Protein AF-A0A1M5CHI1-F1 (afdb_monomer)

Nearest PDB structures (foldseek):
  5u0p-assembly1_V  TM=6.955E-01  e=3.829E+00  Schizosaccharomyces pombe
  7tcp-assembly1_E  TM=5.750E-01  e=5.891E+00  Xenopus laevis
  5vms-assembly1_A  TM=5.794E-01  e=6.265E+00  Xenopus laevis
  3lay-assembly1_J  TM=4.578E-01  e=3.601E+00  Salmonella enterica subsp. enterica serovar Typhimurium
  7n6g-assembly1_3I  TM=6.297E-01  e=8.014E+00  Chlamydomonas reinhardtii

Solvent-accessible surface area (backbone atoms only — not comparable to full-atom values): 4171 Å² total; per-residue (Å²): 136,58,76,68,61,62,52,57,75,72,52,90,72,87,73,48,76,64,71,49,42,67,60,45,46,59,53,38,52,47,53,39,49,49,54,71,70,53,91,70,79,53,70,68,57,48,52,49,35,53,53,48,40,57,50,40,52,52,51,38,56,50,41,55,56,48,61,74,72,106

Foldseek 3Di:
DDPVVVVVVVDPPDCDLCNVLVVLLVVLVVLLVCLVPDPDDDPVSVVVSVVSNVVSVVVNVVSVVVNVVD

InterPro domains:
  IPR005183 Domain of unknown function DUF305, CopM-like [PF03713] (17-66)
  IPR012347 Ferritin-like [G3DSA:1.20.1260.10] (2-69)

pLDDT: mean 89.95, std 14.77, range [53.0, 98.81]

Sequence (70 aa):
MTVLSFWATRAQAFIDDRQFVDPMIPHHSGAILMCREADIKDAELVRLCGEIIEAQRREIEQMEAIGKRL

Mean predicted aligned error: 7.03 Å

Structure (mmCIF, N/CA/C/O backbone):
data_AF-A0A1M5CHI1-F1
#
_entry.id   AF-A0A1M5CHI1-F1
#
loop_
_atom_site.group_PDB
_atom_site.id
_atom_site.type_symbol
_atom_site.label_atom_id
_atom_site.label_alt_id
_atom_site.label_comp_id
_atom_site.label_asym_id
_atom_site.label_entity_id
_atom_site.label_seq_id
_atom_site.pdbx_PDB_ins_code
_atom_site.Cartn_x
_atom_site.Cartn_y
_atom_site.Cartn_z
_atom_site.occupancy
_atom_site.B_iso_or_equiv
_atom_site.auth_seq_id
_atom_site.auth_comp_id
_atom_site.auth_asym_id
_atom_site.auth_atom_id
_atom_site.pdbx_PDB_model_num
ATOM 1 N N . MET A 1 1 ? 2.184 32.006 1.719 1.00 53.00 1 MET A N 1
ATOM 2 C CA . MET A 1 1 ? 2.046 30.867 2.652 1.00 53.00 1 MET A CA 1
ATOM 3 C C . MET A 1 1 ? 2.722 31.245 3.958 1.00 53.00 1 MET A C 1
ATOM 5 O O . MET A 1 1 ? 3.895 31.587 3.928 1.00 53.00 1 MET A O 1
ATOM 9 N N . THR A 1 2 ? 1.985 31.315 5.066 1.00 61.47 2 THR A N 1
ATOM 10 C CA . THR A 1 2 ? 2.517 31.760 6.367 1.00 61.47 2 THR A CA 1
ATOM 11 C C . THR A 1 2 ? 3.244 30.619 7.081 1.00 61.47 2 THR A C 1
ATOM 13 O O . THR A 1 2 ? 2.893 29.456 6.913 1.00 61.47 2 THR A O 1
ATOM 16 N N . VAL A 1 3 ? 4.240 30.947 7.908 1.00 64.12 3 VAL A N 1
ATOM 17 C CA . VAL A 1 3 ? 5.066 29.994 8.684 1.00 64.12 3 VAL A CA 1
ATOM 18 C C . VAL A 1 3 ? 4.222 29.018 9.527 1.00 64.12 3 VAL A C 1
ATOM 20 O O . VAL A 1 3 ? 4.582 27.854 9.671 1.00 64.12 3 VAL A O 1
ATOM 23 N N . LEU A 1 4 ? 3.045 29.451 9.990 1.00 61.19 4 LEU A N 1
ATOM 24 C CA . LEU A 1 4 ? 2.056 28.612 10.682 1.00 61.19 4 LEU A CA 1
ATOM 25 C C . LEU A 1 4 ? 1.546 27.445 9.820 1.00 61.19 4 LEU A C 1
ATOM 27 O O . LEU A 1 4 ? 1.339 26.346 10.326 1.00 61.19 4 LEU A O 1
ATOM 31 N N . SER A 1 5 ? 1.396 27.671 8.512 1.00 61.12 5 SER A N 1
ATOM 32 C CA . SER A 1 5 ? 0.936 26.653 7.558 1.00 61.12 5 SER A CA 1
ATOM 33 C C . SER A 1 5 ? 1.954 25.514 7.421 1.00 61.12 5 SER A C 1
ATOM 35 O O . SER A 1 5 ? 1.561 24.364 7.289 1.00 61.12 5 SER A O 1
ATOM 37 N N . PHE A 1 6 ? 3.254 25.824 7.510 1.00 59.88 6 PHE A N 1
ATOM 38 C CA . PHE A 1 6 ? 4.341 24.839 7.423 1.00 59.88 6 PHE A CA 1
ATOM 39 C C . PHE A 1 6 ? 4.474 23.965 8.678 1.00 59.88 6 PHE A C 1
ATOM 41 O O . PHE A 1 6 ? 4.898 22.812 8.585 1.00 59.88 6 PHE A O 1
ATOM 48 N N . TRP A 1 7 ? 4.128 24.499 9.853 1.00 59.22 7 TRP A N 1
ATOM 49 C CA . TRP A 1 7 ? 4.200 23.756 11.114 1.00 59.22 7 TRP A CA 1
ATOM 50 C C . TRP A 1 7 ? 2.993 22.828 11.297 1.00 59.22 7 TRP A C 1
ATOM 52 O O . TRP A 1 7 ? 3.162 21.679 11.697 1.00 59.22 7 TRP A O 1
ATOM 62 N N . ALA A 1 8 ? 1.796 23.282 10.912 1.00 57.97 8 ALA A N 1
ATOM 63 C CA . ALA A 1 8 ? 0.578 22.472 10.951 1.00 57.97 8 ALA A CA 1
ATOM 64 C C . ALA A 1 8 ? 0.663 21.229 10.044 1.00 57.97 8 ALA A C 1
ATOM 66 O O . ALA A 1 8 ? 0.211 20.158 10.427 1.00 57.97 8 ALA A O 1
ATOM 67 N N . THR A 1 9 ? 1.324 21.325 8.886 1.00 59.62 9 THR A N 1
ATOM 68 C CA . THR A 1 9 ? 1.557 20.172 7.996 1.00 59.62 9 THR A CA 1
ATOM 69 C C . THR A 1 9 ? 2.608 19.180 8.506 1.00 59.62 9 THR A C 1
ATOM 71 O O . THR A 1 9 ? 2.752 18.109 7.927 1.00 59.62 9 THR A O 1
ATOM 74 N N .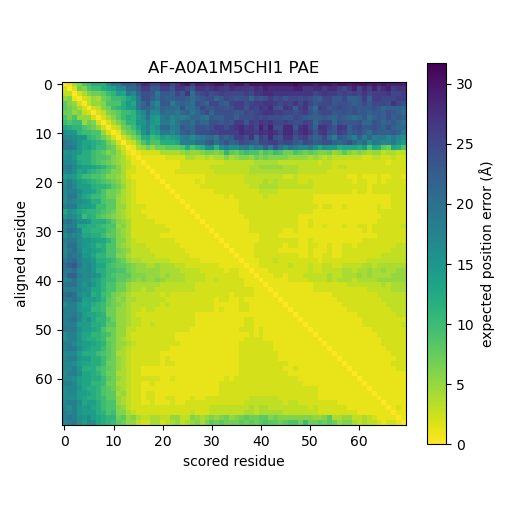 ARG A 1 10 ? 3.372 19.520 9.557 1.00 62.03 10 ARG A N 1
ATOM 75 C CA . ARG A 1 10 ? 4.409 18.655 10.155 1.00 62.03 10 ARG A CA 1
ATOM 76 C C . ARG A 1 10 ? 3.989 17.979 11.459 1.00 62.03 10 ARG 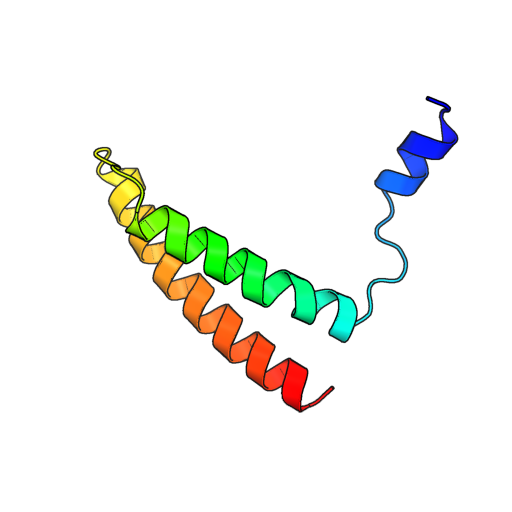A C 1
ATOM 78 O O . ARG A 1 10 ? 4.760 17.190 11.998 1.00 62.03 10 ARG A O 1
ATOM 85 N N . ALA A 1 11 ? 2.783 18.252 11.943 1.00 57.59 11 ALA A N 1
ATOM 86 C CA . ALA A 1 11 ? 2.189 17.550 13.066 1.00 57.59 11 ALA A CA 1
ATOM 87 C C . ALA A 1 11 ? 0.945 16.805 12.569 1.00 57.59 11 ALA A C 1
ATOM 89 O O . ALA A 1 11 ? -0.137 17.381 12.508 1.00 57.59 11 ALA A O 1
ATOM 90 N N . GLN A 1 12 ? 1.077 15.513 12.246 1.00 59.03 12 GLN A N 1
ATOM 91 C CA . GLN A 1 12 ? -0.068 14.590 12.248 1.00 59.03 12 GLN A CA 1
ATOM 92 C C . GLN A 1 12 ? -0.509 14.379 13.702 1.00 59.03 12 GLN A C 1
ATOM 94 O O . GLN A 1 12 ? -0.293 13.331 14.300 1.00 59.03 12 GLN A O 1
ATOM 99 N N . ALA A 1 13 ? -1.046 15.429 14.314 1.00 64.88 13 ALA A N 1
ATOM 100 C CA . ALA A 1 13 ? -1.709 15.341 15.598 1.00 64.88 13 ALA A CA 1
ATOM 101 C C . ALA A 1 13 ? -3.156 14.892 15.353 1.00 64.88 13 ALA A C 1
ATOM 103 O O . ALA A 1 13 ? -3.805 15.401 14.440 1.00 64.88 13 ALA A O 1
ATOM 104 N N . PHE A 1 14 ? -3.647 13.973 16.189 1.00 72.25 14 PHE A N 1
ATOM 105 C CA . PHE A 1 14 ? -5.045 13.514 16.240 1.00 72.25 14 PHE A CA 1
ATOM 106 C C . PHE A 1 14 ? -5.521 12.547 15.141 1.00 72.25 14 PHE A C 1
ATOM 108 O O . PHE A 1 14 ? -6.709 12.545 14.850 1.00 72.25 14 PHE A O 1
ATOM 115 N N . ILE A 1 15 ? -4.651 11.713 14.558 1.00 85.31 15 ILE A N 1
ATOM 116 C CA . ILE A 1 15 ? -5.121 10.545 13.786 1.00 85.31 15 ILE A CA 1
ATOM 117 C C . ILE A 1 15 ? -5.483 9.429 14.771 1.00 85.31 15 ILE A C 1
ATOM 119 O O . ILE A 1 15 ? -4.601 8.927 15.469 1.00 85.31 15 ILE A O 1
ATOM 123 N N . ASP A 1 16 ? -6.765 9.074 14.848 1.00 91.69 16 ASP A N 1
ATOM 124 C CA . ASP A 1 16 ? -7.237 7.903 15.593 1.00 91.69 16 ASP A CA 1
ATOM 125 C C . ASP A 1 16 ? -7.154 6.600 14.771 1.00 91.69 16 ASP A C 1
ATOM 127 O O . ASP A 1 16 ? -6.810 6.605 13.586 1.00 91.69 16 ASP A O 1
ATOM 131 N N . ASP A 1 17 ? -7.459 5.463 15.404 1.00 95.19 17 ASP A N 1
ATOM 132 C CA . ASP A 1 17 ? -7.315 4.142 14.785 1.00 95.19 17 ASP A CA 1
ATOM 133 C C . ASP A 1 17 ? -8.154 3.981 13.500 1.00 95.19 17 ASP A C 1
ATOM 135 O O . ASP A 1 17 ? -7.688 3.372 12.533 1.00 95.19 17 ASP A O 1
ATOM 139 N N . ARG A 1 18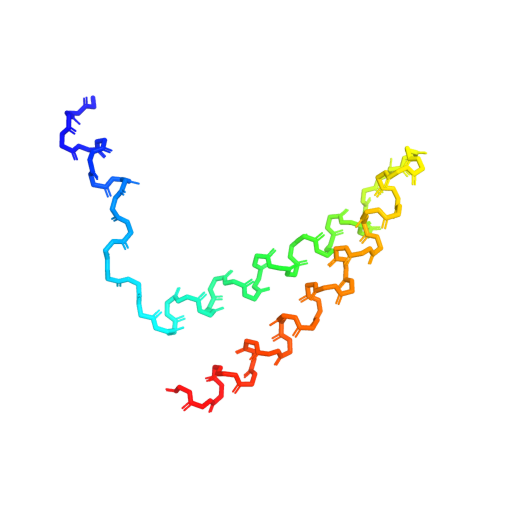 ? -9.375 4.541 13.444 1.00 93.50 18 ARG A N 1
ATOM 140 C CA . ARG A 1 18 ? -10.222 4.471 12.237 1.00 93.50 18 ARG A CA 1
ATOM 141 C C . ARG A 1 18 ? -9.692 5.398 11.154 1.00 93.50 18 ARG A C 1
ATOM 143 O O . ARG A 1 18 ? -9.567 4.989 10.002 1.00 93.50 18 ARG A O 1
ATOM 150 N N . GLN A 1 19 ? -9.301 6.611 11.537 1.00 93.50 19 GLN A N 1
ATOM 151 C CA . GLN A 1 19 ? -8.695 7.584 10.630 1.00 93.50 19 GLN A CA 1
ATOM 152 C C . GLN A 1 19 ? -7.363 7.104 10.041 1.00 93.50 19 GLN A C 1
ATOM 154 O O . GLN A 1 19 ? -6.966 7.578 8.976 1.00 93.50 19 GLN A O 1
ATOM 159 N N . PHE A 1 20 ? -6.680 6.165 10.700 1.00 94.25 20 PHE A N 1
ATOM 160 C CA . PHE A 1 20 ? -5.526 5.470 10.142 1.00 94.25 20 PHE A CA 1
ATOM 161 C C . PHE A 1 20 ? -5.934 4.364 9.158 1.00 94.25 20 PHE A C 1
ATOM 163 O O . PHE A 1 20 ? -5.438 4.333 8.033 1.00 94.25 20 PHE A O 1
ATOM 170 N N . VAL A 1 21 ? -6.832 3.457 9.555 1.00 96.69 21 VAL A N 1
ATOM 171 C CA . VAL A 1 21 ? -7.185 2.265 8.760 1.00 96.69 21 VAL A CA 1
ATOM 172 C C . VAL A 1 21 ? -7.902 2.621 7.454 1.00 96.69 21 VAL A C 1
ATOM 174 O O . VAL A 1 21 ? -7.552 2.087 6.397 1.00 96.69 21 VAL A O 1
ATOM 177 N N . ASP A 1 22 ? -8.863 3.545 7.508 1.00 94.50 22 ASP A N 1
ATOM 178 C CA . ASP A 1 22 ? -9.741 3.880 6.383 1.00 94.50 22 ASP A CA 1
ATOM 179 C C . ASP A 1 22 ? -8.985 4.323 5.113 1.00 94.50 22 ASP A C 1
ATOM 181 O O . ASP A 1 22 ? -9.276 3.790 4.039 1.00 94.50 22 ASP A O 1
ATOM 185 N N . PRO A 1 23 ? -7.999 5.246 5.166 1.00 96.25 23 PRO A N 1
ATOM 186 C CA . PRO A 1 23 ? -7.215 5.616 3.986 1.00 96.25 23 PRO A CA 1
ATOM 187 C C . PRO A 1 23 ? -6.089 4.626 3.664 1.00 96.25 23 PRO A C 1
ATOM 189 O O . PRO A 1 23 ? -5.614 4.595 2.526 1.00 96.25 23 PRO A O 1
ATOM 192 N N . MET A 1 24 ? -5.632 3.822 4.628 1.00 98.12 24 MET A N 1
ATOM 193 C CA . MET A 1 24 ? -4.504 2.918 4.403 1.00 98.12 24 MET A CA 1
ATOM 194 C C . MET A 1 24 ? -4.888 1.702 3.563 1.00 98.12 24 MET A C 1
ATOM 196 O O . MET A 1 24 ? -4.113 1.332 2.684 1.00 98.12 24 MET A O 1
ATOM 200 N N . ILE A 1 25 ? -6.083 1.130 3.715 1.00 98.25 25 ILE A N 1
ATOM 201 C CA . ILE A 1 25 ? -6.543 0.032 2.843 1.00 98.25 25 ILE A CA 1
ATOM 202 C C . ILE A 1 25 ? -6.537 0.421 1.343 1.00 98.25 25 ILE A C 1
ATOM 204 O O . ILE A 1 25 ? -5.923 -0.299 0.543 1.00 98.25 2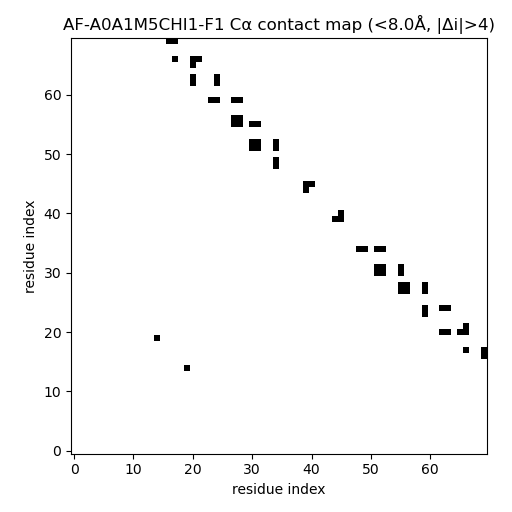5 ILE A O 1
ATOM 208 N N . PRO A 1 26 ? -7.154 1.543 0.908 1.00 97.75 26 PRO A N 1
ATOM 209 C CA . PRO A 1 26 ? -7.109 1.958 -0.492 1.00 97.75 26 PRO A CA 1
ATOM 210 C C . PRO A 1 26 ? -5.716 2.423 -0.932 1.00 97.75 26 PRO A C 1
ATOM 212 O O . PRO A 1 26 ? -5.342 2.151 -2.072 1.00 97.75 26 PRO A O 1
ATOM 215 N N . HIS A 1 27 ? -4.917 3.050 -0.056 1.00 98.00 27 HIS A N 1
ATOM 216 C CA . HIS A 1 27 ? -3.509 3.351 -0.353 1.00 98.00 27 HIS A CA 1
ATOM 217 C C . HIS A 1 27 ? -2.742 2.076 -0.727 1.00 98.00 27 HIS A C 1
ATOM 219 O O . HIS A 1 27 ? -2.065 2.031 -1.756 1.00 98.00 27 HIS A O 1
ATOM 225 N N . HIS A 1 28 ? -2.908 1.017 0.070 1.00 98.56 28 HIS A N 1
ATOM 226 C CA . HIS A 1 28 ? -2.215 -0.243 -0.162 1.00 98.56 28 HIS A CA 1
ATOM 227 C C . HIS A 1 28 ? -2.713 -0.958 -1.424 1.00 98.56 28 HIS A C 1
ATOM 229 O O . HIS A 1 28 ? -1.935 -1.452 -2.244 1.00 98.56 28 HIS A O 1
ATOM 235 N N . SER A 1 29 ? -4.028 -0.931 -1.643 1.00 98.25 29 SER A N 1
ATOM 236 C CA . SER A 1 29 ? -4.646 -1.446 -2.868 1.00 98.25 29 SER A CA 1
ATOM 237 C C . SER A 1 29 ? -4.132 -0.723 -4.119 1.00 98.25 29 SER A C 1
ATOM 239 O O . SER A 1 29 ? -3.897 -1.362 -5.145 1.00 98.25 29 SER A O 1
ATOM 241 N N . GLY A 1 30 ? -3.897 0.590 -4.028 1.00 98.25 30 GLY A N 1
ATOM 242 C CA . GLY A 1 30 ? -3.286 1.389 -5.089 1.00 98.25 30 GLY A CA 1
ATOM 243 C C . GLY A 1 30 ? -1.858 0.951 -5.414 1.00 98.25 30 GLY A C 1
ATOM 244 O O . GLY A 1 30 ? -1.532 0.764 -6.585 1.00 98.25 30 GLY A O 1
ATOM 245 N N . ALA A 1 31 ? -1.024 0.699 -4.400 1.00 98.00 31 ALA A N 1
ATOM 246 C CA . ALA A 1 31 ? 0.336 0.195 -4.604 1.00 98.00 31 ALA A CA 1
ATOM 247 C C . ALA A 1 31 ? 0.347 -1.184 -5.289 1.00 98.00 31 ALA A C 1
ATOM 249 O O . ALA A 1 31 ? 1.131 -1.415 -6.213 1.00 98.00 31 ALA A O 1
ATOM 250 N N . ILE A 1 32 ? -0.563 -2.082 -4.893 1.00 98.56 32 ILE A N 1
ATOM 251 C CA . ILE A 1 32 ? -0.749 -3.389 -5.542 1.00 98.56 32 ILE A CA 1
ATOM 252 C C . ILE A 1 32 ? -1.144 -3.218 -7.011 1.00 98.56 32 ILE A C 1
ATOM 254 O O . ILE A 1 32 ? -0.583 -3.896 -7.873 1.00 98.56 32 ILE A O 1
ATOM 258 N N . LEU A 1 33 ? -2.100 -2.332 -7.306 1.00 98.44 33 LEU A N 1
ATOM 259 C CA . LEU A 1 33 ? -2.545 -2.063 -8.673 1.00 98.44 33 LEU A CA 1
ATOM 260 C C . LEU A 1 33 ? -1.391 -1.544 -9.535 1.00 98.44 33 LEU A C 1
ATOM 262 O O . LEU A 1 33 ? -1.132 -2.095 -10.601 1.00 98.44 33 LEU A O 1
ATOM 266 N N . MET A 1 34 ? -0.642 -0.561 -9.030 1.00 98.19 34 MET A N 1
ATOM 267 C CA . MET A 1 34 ? 0.536 -0.025 -9.713 1.00 98.19 34 MET A CA 1
ATOM 268 C C . MET A 1 34 ? 1.560 -1.120 -10.017 1.00 98.19 34 MET A C 1
ATOM 270 O O . MET A 1 34 ? 2.038 -1.201 -11.142 1.00 98.19 34 MET A O 1
ATOM 274 N N . CYS A 1 35 ? 1.858 -2.001 -9.058 1.00 97.94 35 CYS A N 1
ATOM 275 C CA . CYS A 1 35 ? 2.786 -3.114 -9.275 1.00 97.94 35 CYS A CA 1
ATOM 276 C C . CYS A 1 35 ? 2.288 -4.120 -10.328 1.00 97.94 35 CYS A C 1
ATOM 278 O O . CYS A 1 35 ? 3.105 -4.770 -10.973 1.00 97.94 35 CYS A O 1
ATOM 280 N N . ARG A 1 36 ? 0.967 -4.278 -10.493 1.00 96.62 36 ARG A N 1
ATOM 281 C CA . ARG A 1 36 ? 0.366 -5.204 -11.470 1.00 96.62 36 ARG A CA 1
ATOM 282 C C . ARG A 1 36 ? 0.275 -4.625 -12.877 1.00 96.62 36 ARG A C 1
ATOM 284 O O . ARG A 1 36 ? 0.375 -5.380 -13.838 1.00 96.62 36 ARG A O 1
ATOM 291 N N . GLU A 1 37 ? 0.029 -3.325 -12.991 1.00 97.62 37 GLU A N 1
ATOM 292 C CA . GLU A 1 37 ? -0.225 -2.659 -14.274 1.00 97.62 37 GLU A CA 1
ATOM 293 C C . GLU A 1 37 ? 1.014 -1.972 -14.856 1.00 97.62 37 GLU A C 1
ATOM 295 O O . GLU A 1 37 ? 1.064 -1.718 -16.059 1.00 97.62 37 GLU A O 1
ATOM 300 N N . ALA A 1 38 ? 2.017 -1.664 -14.029 1.00 95.75 38 ALA A N 1
ATOM 301 C CA . ALA A 1 38 ? 3.231 -1.019 -14.499 1.00 95.75 38 ALA A CA 1
ATOM 302 C C . ALA A 1 38 ? 4.056 -1.952 -15.397 1.00 95.75 38 ALA A C 1
ATOM 304 O O . ALA A 1 38 ? 4.349 -3.097 -15.053 1.00 95.75 38 ALA A O 1
ATOM 305 N N . ASP A 1 39 ? 4.511 -1.418 -16.530 1.00 97.50 39 ASP A N 1
ATOM 306 C CA . ASP A 1 39 ? 5.395 -2.123 -17.459 1.00 97.50 39 ASP A CA 1
ATOM 307 C C . ASP A 1 39 ? 6.862 -2.074 -16.987 1.00 97.50 39 ASP A C 1
ATOM 309 O O . ASP A 1 39 ? 7.726 -1.436 -17.590 1.00 97.50 39 ASP A O 1
ATOM 313 N N . ILE A 1 40 ? 7.145 -2.712 -15.850 1.00 96.62 40 ILE A N 1
ATOM 314 C CA . ILE A 1 40 ? 8.470 -2.714 -15.219 1.00 96.62 40 ILE A CA 1
ATOM 315 C C . ILE A 1 40 ? 9.356 -3.783 -15.868 1.00 96.62 40 ILE A C 1
ATOM 317 O O . ILE A 1 40 ? 8.988 -4.955 -15.948 1.00 96.62 40 ILE A O 1
ATOM 321 N N . LYS A 1 41 ? 10.548 -3.379 -16.326 1.00 97.69 41 LYS A N 1
ATOM 322 C CA . LYS A 1 41 ? 11.538 -4.270 -16.968 1.00 97.69 41 LYS A CA 1
ATOM 323 C C . LYS A 1 41 ? 12.780 -4.531 -16.128 1.00 97.69 41 LYS A C 1
ATOM 325 O O . LYS A 1 41 ? 13.480 -5.510 -16.370 1.00 97.69 41 LYS A O 1
ATOM 330 N N . ASP A 1 42 ? 13.062 -3.654 -15.173 1.00 98.56 42 ASP A N 1
ATOM 331 C CA . ASP A 1 42 ? 14.195 -3.821 -14.275 1.00 98.56 42 ASP A CA 1
ATOM 332 C C . ASP A 1 42 ? 13.960 -5.022 -13.344 1.00 98.56 42 ASP A C 1
ATOM 334 O O . ASP A 1 42 ? 12.921 -5.122 -12.690 1.00 98.56 42 ASP A O 1
ATOM 338 N N . ALA A 1 43 ? 14.913 -5.955 -13.312 1.00 98.31 43 ALA A N 1
ATOM 339 C CA . ALA A 1 43 ? 14.757 -7.222 -12.602 1.00 98.31 43 ALA A CA 1
ATOM 340 C C . ALA A 1 43 ? 14.659 -7.046 -11.079 1.00 98.31 43 ALA A C 1
ATOM 342 O O . ALA A 1 43 ? 13.962 -7.815 -10.411 1.00 98.31 43 ALA A O 1
ATOM 343 N N . GLU A 1 44 ? 15.336 -6.040 -10.524 1.00 98.62 44 GLU A N 1
ATOM 344 C CA . GLU A 1 44 ? 15.258 -5.738 -9.099 1.00 98.62 44 GLU A CA 1
ATOM 345 C C . GLU A 1 44 ? 13.889 -5.154 -8.756 1.00 98.62 44 GLU A C 1
ATOM 347 O O . GLU A 1 44 ? 13.258 -5.603 -7.798 1.00 98.62 44 GLU A O 1
ATOM 352 N N . LEU A 1 45 ? 13.379 -4.243 -9.589 1.00 98.31 45 LEU A N 1
ATOM 353 C CA . LEU A 1 45 ? 12.042 -3.680 -9.410 1.00 98.31 45 LEU A CA 1
ATOM 354 C C . LEU A 1 45 ? 10.930 -4.722 -9.579 1.00 98.31 45 LEU A C 1
ATOM 356 O O . LEU A 1 45 ? 9.967 -4.687 -8.821 1.00 98.31 45 LEU A O 1
ATOM 360 N N . VAL A 1 46 ? 11.052 -5.684 -10.501 1.00 98.44 46 VAL A N 1
ATOM 361 C CA . VAL A 1 46 ? 10.074 -6.786 -10.629 1.00 98.44 46 VAL A CA 1
ATOM 362 C C . VAL A 1 46 ? 10.010 -7.611 -9.344 1.00 98.44 46 VAL A C 1
ATOM 364 O O . VAL A 1 46 ? 8.922 -7.916 -8.849 1.00 98.44 46 VAL A O 1
ATOM 367 N N . ARG A 1 47 ? 11.173 -7.952 -8.777 1.00 98.56 47 ARG A N 1
ATOM 368 C CA . ARG A 1 47 ? 11.245 -8.679 -7.505 1.00 98.56 47 ARG A CA 1
ATOM 369 C C . ARG A 1 47 ? 10.632 -7.860 -6.371 1.00 98.56 47 ARG A C 1
ATOM 371 O O . ARG A 1 47 ? 9.806 -8.385 -5.628 1.00 98.56 47 ARG A O 1
ATOM 378 N N . LEU A 1 48 ? 10.976 -6.576 -6.293 1.00 98.56 48 LEU A N 1
ATOM 379 C CA . LEU A 1 48 ? 10.429 -5.658 -5.300 1.00 98.56 48 LEU A CA 1
ATOM 380 C C . LEU A 1 48 ? 8.903 -5.532 -5.421 1.00 98.56 48 LEU A C 1
ATOM 382 O O . LEU A 1 48 ? 8.211 -5.590 -4.412 1.00 98.56 48 LEU A O 1
ATOM 386 N N . CYS A 1 49 ? 8.350 -5.432 -6.632 1.00 98.56 49 CYS A N 1
ATOM 387 C CA . CYS A 1 49 ? 6.902 -5.416 -6.856 1.00 98.56 49 CYS A CA 1
ATOM 388 C C . CYS A 1 49 ? 6.215 -6.683 -6.334 1.00 98.56 49 CYS A C 1
ATOM 390 O O . CYS A 1 49 ? 5.144 -6.591 -5.737 1.00 98.56 49 CYS A O 1
ATOM 392 N N . GLY A 1 50 ? 6.832 -7.855 -6.510 1.00 98.31 50 GLY A N 1
ATOM 393 C CA . GLY A 1 50 ? 6.335 -9.100 -5.920 1.00 98.31 50 GLY A CA 1
ATOM 394 C C . GLY A 1 50 ? 6.307 -9.051 -4.389 1.00 98.31 50 GLY A C 1
ATOM 395 O O . GLY A 1 50 ? 5.293 -9.385 -3.776 1.00 98.31 50 GLY A O 1
ATOM 396 N N . GLU A 1 51 ? 7.388 -8.574 -3.771 1.00 98.69 51 GLU A N 1
ATOM 397 C CA . GLU A 1 51 ? 7.493 -8.418 -2.315 1.00 98.69 51 GLU A CA 1
ATOM 398 C C . GLU A 1 51 ? 6.473 -7.401 -1.766 1.00 98.69 51 GLU A C 1
ATOM 400 O O . GLU A 1 51 ? 5.808 -7.680 -0.765 1.00 98.69 51 GLU A O 1
ATOM 405 N N . ILE A 1 52 ? 6.291 -6.267 -2.454 1.00 98.50 52 ILE A N 1
ATOM 406 C CA . ILE A 1 52 ? 5.295 -5.235 -2.130 1.00 98.50 52 ILE A CA 1
ATOM 407 C C . ILE A 1 52 ? 3.893 -5.835 -2.164 1.00 98.50 52 ILE A C 1
ATOM 409 O O . ILE A 1 52 ? 3.161 -5.699 -1.189 1.00 98.50 52 ILE A O 1
ATOM 413 N N . ILE A 1 53 ? 3.515 -6.520 -3.248 1.00 98.69 53 ILE A N 1
ATOM 414 C CA . ILE A 1 53 ? 2.173 -7.105 -3.377 1.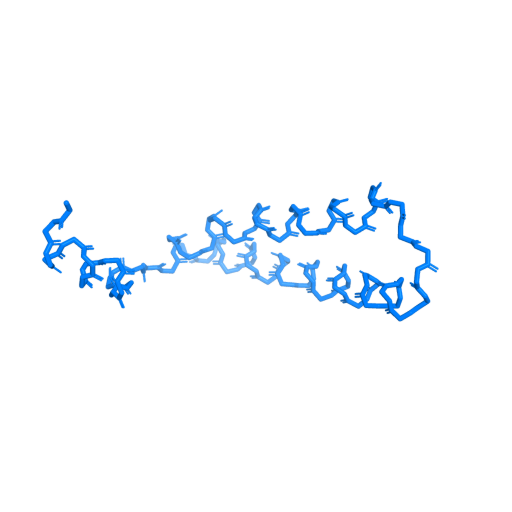00 98.69 53 ILE A CA 1
ATOM 415 C C . ILE A 1 53 ? 1.885 -8.053 -2.211 1.00 98.69 53 ILE A C 1
ATOM 417 O O . ILE A 1 53 ? 0.823 -7.972 -1.597 1.00 98.69 53 ILE A O 1
ATOM 421 N N . GLU A 1 54 ? 2.829 -8.931 -1.888 1.00 98.75 54 GLU A N 1
ATOM 422 C CA . GLU A 1 54 ? 2.663 -9.902 -0.813 1.00 98.75 54 GLU A CA 1
ATOM 423 C C . GLU A 1 54 ? 2.547 -9.242 0.567 1.00 98.75 54 GLU A C 1
ATOM 425 O O . GLU A 1 54 ? 1.686 -9.624 1.361 1.00 98.75 54 GLU A O 1
ATOM 430 N N . ALA A 1 55 ? 3.382 -8.243 0.863 1.00 98.69 55 ALA A N 1
ATOM 431 C CA . ALA A 1 55 ? 3.309 -7.501 2.121 1.00 98.69 55 ALA A CA 1
ATOM 432 C C . ALA A 1 55 ? 1.988 -6.732 2.251 1.00 98.69 55 ALA A C 1
ATOM 434 O O . ALA A 1 55 ? 1.261 -6.914 3.226 1.00 98.69 55 ALA A O 1
ATOM 435 N N . GLN A 1 56 ? 1.629 -5.972 1.219 1.00 98.69 56 GLN A N 1
ATOM 436 C CA . GLN A 1 56 ? 0.479 -5.074 1.238 1.00 98.69 56 GLN A CA 1
ATOM 437 C C . GLN A 1 56 ? -0.846 -5.837 1.338 1.00 98.69 56 GLN A C 1
ATOM 439 O O . GLN A 1 56 ? -1.778 -5.374 1.988 1.00 98.69 56 GLN A O 1
ATOM 444 N N . ARG A 1 57 ? -0.942 -7.043 0.755 1.00 98.69 57 ARG A N 1
ATOM 445 C CA . ARG A 1 57 ? -2.124 -7.907 0.93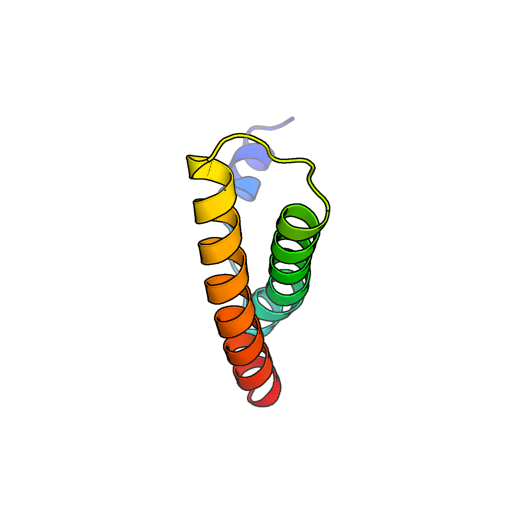5 1.00 98.69 57 ARG A CA 1
ATOM 446 C C . ARG A 1 57 ? -2.289 -8.356 2.384 1.00 98.69 57 ARG A C 1
ATOM 448 O O . ARG A 1 57 ? -3.396 -8.277 2.908 1.00 98.69 57 ARG A O 1
ATOM 455 N N . ARG A 1 58 ? -1.201 -8.775 3.039 1.00 98.81 58 ARG A N 1
ATOM 456 C CA . ARG A 1 58 ? -1.232 -9.150 4.462 1.00 98.81 58 ARG A CA 1
ATOM 457 C C . ARG A 1 58 ? -1.606 -7.962 5.347 1.00 98.81 58 ARG A C 1
ATOM 459 O O . ARG A 1 58 ? -2.392 -8.119 6.274 1.00 98.81 58 ARG A O 1
ATOM 466 N N . GLU A 1 59 ? -1.077 -6.781 5.046 1.00 98.75 59 GLU A N 1
ATOM 467 C CA . GLU A 1 59 ? -1.387 -5.547 5.775 1.00 98.75 59 GLU A CA 1
ATOM 468 C C . GLU A 1 59 ? -2.856 -5.137 5.598 1.00 98.75 59 GLU A C 1
ATOM 470 O O . GLU A 1 59 ? -3.506 -4.777 6.577 1.00 98.75 59 GLU A O 1
ATOM 475 N N . ILE A 1 60 ? -3.419 -5.267 4.389 1.00 98.75 60 ILE A N 1
ATOM 476 C CA . ILE A 1 60 ? -4.856 -5.061 4.143 1.00 98.75 60 ILE A CA 1
ATOM 477 C C . ILE A 1 60 ? -5.691 -6.023 4.992 1.00 98.75 60 ILE A C 1
ATOM 479 O O . ILE A 1 60 ? -6.580 -5.569 5.705 1.00 98.75 60 ILE A O 1
ATOM 483 N N . GLU A 1 61 ? -5.391 -7.324 4.979 1.00 98.62 61 GLU A N 1
ATOM 484 C CA . GLU A 1 61 ? -6.125 -8.316 5.780 1.00 98.62 61 GLU A CA 1
ATOM 485 C C . GLU A 1 61 ? -6.072 -7.994 7.284 1.00 98.62 61 GLU A C 1
ATOM 487 O O . GLU A 1 61 ? -7.079 -8.085 7.993 1.00 98.62 61 GLU A O 1
ATOM 492 N N . GLN A 1 62 ? -4.907 -7.564 7.775 1.00 98.62 62 GLN A N 1
ATOM 493 C CA . GLN A 1 62 ? -4.733 -7.123 9.158 1.00 98.62 62 GLN A CA 1
ATOM 494 C C . GLN A 1 62 ? -5.560 -5.870 9.466 1.00 98.62 62 GLN A C 1
ATOM 496 O O . GLN A 1 62 ? -6.256 -5.833 10.482 1.00 98.62 62 GLN A O 1
ATOM 501 N N . MET A 1 63 ? -5.521 -4.859 8.598 1.00 98.50 63 MET A N 1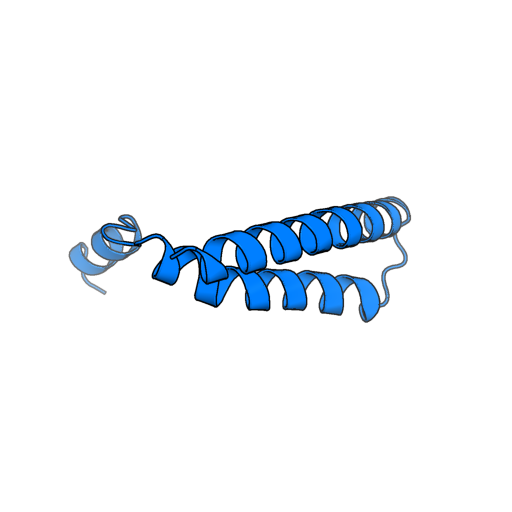
ATOM 502 C CA . MET A 1 63 ? -6.276 -3.618 8.765 1.00 98.50 63 MET A CA 1
ATOM 503 C C . MET A 1 63 ? -7.786 -3.839 8.677 1.00 98.50 63 MET A C 1
ATOM 505 O O . MET A 1 63 ? -8.520 -3.274 9.480 1.00 98.50 63 MET A O 1
ATOM 509 N N . GLU A 1 64 ? -8.266 -4.708 7.787 1.00 98.06 64 GLU A N 1
ATOM 510 C CA . GLU A 1 64 ? -9.676 -5.104 7.732 1.00 98.06 64 GLU A CA 1
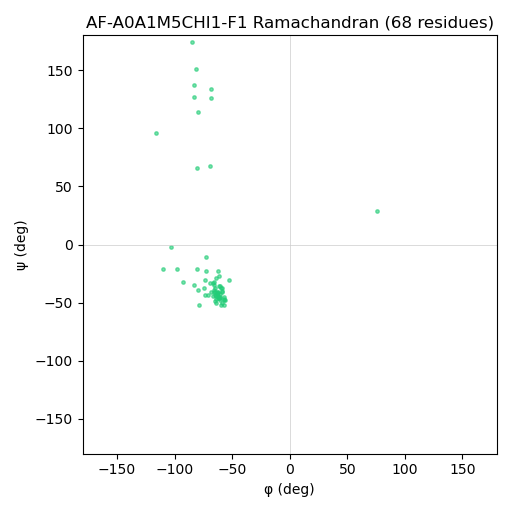ATOM 511 C C . GLU A 1 64 ? -10.117 -5.804 9.023 1.00 98.06 64 GLU A C 1
ATOM 513 O O . GLU A 1 64 ? -11.207 -5.545 9.537 1.00 98.06 64 GLU A O 1
ATOM 518 N N . ALA A 1 65 ? -9.278 -6.687 9.575 1.00 98.25 65 ALA A N 1
ATOM 519 C CA . ALA A 1 65 ? -9.556 -7.343 10.849 1.00 98.25 65 ALA A CA 1
ATOM 520 C C . ALA A 1 65 ? -9.580 -6.342 12.017 1.00 98.25 65 ALA A C 1
ATOM 522 O O . ALA A 1 65 ? -10.455 -6.424 12.881 1.00 98.25 65 ALA A O 1
ATOM 523 N N . ILE A 1 66 ? -8.657 -5.375 12.031 1.00 97.75 66 ILE A N 1
ATOM 524 C CA . ILE A 1 66 ? -8.626 -4.292 13.021 1.00 97.75 66 ILE A CA 1
ATOM 525 C C . ILE A 1 66 ? -9.866 -3.405 12.878 1.00 97.75 66 ILE A C 1
ATOM 527 O O . ILE A 1 66 ? -10.552 -3.179 13.869 1.00 97.75 66 ILE A O 1
ATOM 531 N N . GLY A 1 67 ? -10.206 -2.970 11.664 1.00 96.00 67 GLY A N 1
ATOM 532 C CA . GLY A 1 67 ? -11.354 -2.106 11.383 1.00 96.00 67 GLY A CA 1
ATOM 533 C C . GLY A 1 67 ? -12.703 -2.725 11.755 1.00 96.00 67 GLY A C 1
ATOM 534 O O . GLY A 1 67 ? -13.627 -1.997 12.103 1.00 96.00 67 GLY A O 1
ATOM 535 N N . LYS A 1 68 ? -12.813 -4.062 11.749 1.00 96.00 68 LYS A N 1
ATOM 536 C CA . LYS A 1 68 ? -13.984 -4.796 12.269 1.00 96.00 68 LYS A CA 1
ATOM 537 C C . LYS A 1 68 ? -14.085 -4.794 13.800 1.00 96.00 68 LYS A C 1
ATOM 539 O O . LYS A 1 68 ? -15.161 -5.067 14.324 1.00 96.00 68 LYS A O 1
ATOM 544 N N . ARG A 1 69 ? -12.971 -4.581 14.508 1.00 95.06 69 ARG A N 1
ATOM 545 C CA . ARG A 1 69 ? -12.896 -4.553 15.980 1.00 95.06 69 ARG A CA 1
ATOM 546 C C . ARG A 1 69 ? -13.065 -3.142 16.550 1.00 95.06 69 ARG A C 1
ATOM 548 O O . ARG A 1 69 ? -13.545 -3.020 17.675 1.00 95.06 69 ARG A O 1
ATOM 555 N N . LEU A 1 70 ? -12.612 -2.126 15.814 1.00 91.69 70 LEU A N 1
ATOM 556 C CA . LEU A 1 70 ? -12.872 -0.710 16.102 1.00 91.69 70 LEU A CA 1
ATOM 557 C C . LEU A 1 70 ? -14.352 -0.389 15.901 1.00 91.69 70 LEU A C 1
ATOM 559 O O . LEU A 1 70 ? -14.8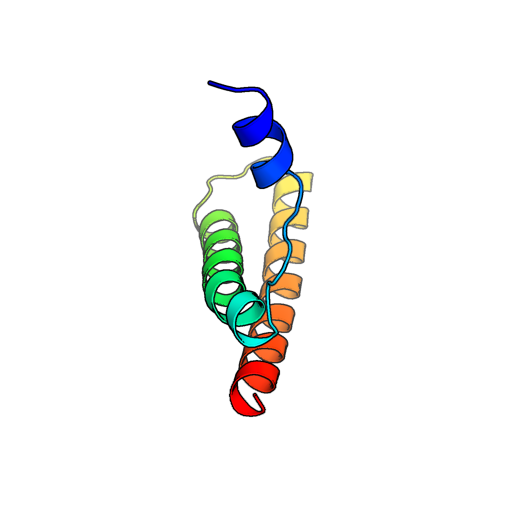16 0.658 16.409 1.00 91.69 70 LEU A O 1
#

Radius of gyration: 16.41 Å; Cα contacts (8 Å, |Δi|>4): 32; chains: 1; bounding box: 29×42×34 Å

Organism: NCBI:txid1121477

Secondary structure (DSSP, 8-state):
--HHHHHHTT------HHHHHHHHHHHHHHHHHHHHHS----HHHHHHHHHHHHHHHHHHHHHHHHHTT-